Pro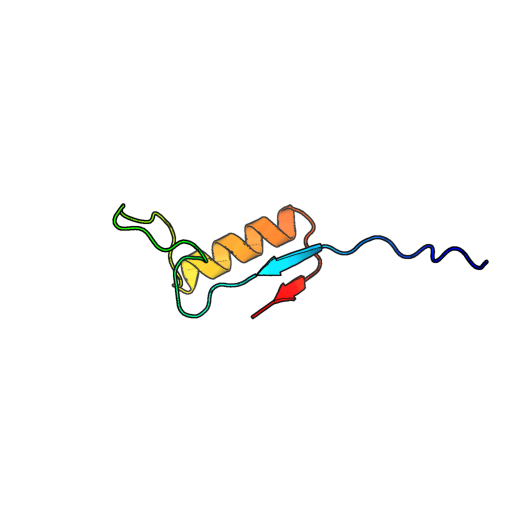tein AF-A0A560D4N0-F1 (afdb_monomer)

Nearest PDB structures (foldseek):
  8t0w-assembly2_F  TM=8.457E-01  e=1.082E-03  Pseudomonas fluorescens Pf0-1

Radius of gyration: 15.09 Å; Cα contacts (8 Å, |Δi|>4): 43; chains: 1; bounding box: 33×21×46 Å

InterPro domains:
  IPR036661 Luciferase-like domain superfamily [SSF51679] (5-52)
  IPR050172 SsuD/RutA monooxygenase [PTHR42847] (6-53)

pLDDT: mean 90.32, std 7.94, range [53.88, 98.0]

Organism: NCBI:txid1803665

Solvent-accessible surface area (backbone atoms only — not comparable to full-atom values): 3658 Å² total; per-residue (Å²): 134,86,79,81,84,71,78,88,81,48,68,47,79,53,49,82,88,38,50,61,95,76,88,70,94,65,89,74,95,52,59,43,47,70,67,55,48,51,52,50,49,57,50,38,54,76,70,64,41,75,49,76,45,124

Secondary structure (DSSP, 8-state):
-----PPPP-EEE--SSSS-S---SSPP----SHHHHHHHHHHHHHTT--EEE-

Sequence (54 aa):
MTVNNNPIRFAYWVQNVSGGLVISSIEQRTSWDIDYNRKLAQIAEKAGFDYTLS

Structure (mmCIF, N/CA/C/O backbone):
data_AF-A0A560D4N0-F1
#
_entry.id   AF-A0A560D4N0-F1
#
loop_
_atom_site.group_PDB
_atom_site.id
_atom_site.type_symbol
_atom_site.label_atom_id
_atom_site.label_alt_id
_atom_site.label_comp_id
_atom_site.label_asym_id
_atom_site.label_entity_id
_atom_site.label_seq_id
_atom_site.pdbx_PDB_ins_code
_atom_site.Cartn_x
_atom_site.Cartn_y
_atom_site.Cartn_z
_atom_site.occupancy
_atom_site.B_iso_or_equiv
_atom_site.auth_seq_id
_atom_site.auth_comp_id
_atom_site.auth_asym_id
_atom_site.auth_atom_id
_atom_site.pdbx_PDB_model_num
ATOM 1 N N . MET A 1 1 ? -12.654 9.914 33.962 1.00 53.88 1 MET A N 1
ATOM 2 C CA . MET A 1 1 ? -12.011 9.561 32.679 1.00 53.88 1 MET A CA 1
ATOM 3 C C . MET A 1 1 ? -13.075 9.644 31.603 1.00 53.88 1 MET A C 1
ATOM 5 O O . MET A 1 1 ? -14.025 8.877 31.656 1.00 53.88 1 MET A O 1
ATOM 9 N N . THR A 1 2 ? -12.990 10.617 30.704 1.00 65.25 2 THR A N 1
ATOM 10 C CA . THR A 1 2 ? -13.859 10.687 29.524 1.00 65.25 2 THR A CA 1
ATOM 11 C C . THR A 1 2 ? -13.339 9.692 28.495 1.00 65.25 2 THR A C 1
ATOM 13 O O . THR A 1 2 ? -12.189 9.779 28.070 1.00 65.25 2 THR A O 1
ATOM 16 N N . VAL A 1 3 ? -14.159 8.704 28.144 1.00 75.62 3 VAL A N 1
ATOM 17 C CA . VAL A 1 3 ? -13.822 7.743 27.093 1.00 75.62 3 VAL A CA 1
ATOM 18 C C . VAL A 1 3 ? -13.999 8.459 25.760 1.00 75.62 3 VAL A C 1
ATOM 20 O O . VAL A 1 3 ? -15.053 9.036 25.496 1.00 75.62 3 VAL A O 1
ATOM 23 N N . ASN A 1 4 ? -12.945 8.494 24.951 1.00 81.50 4 ASN A N 1
ATOM 24 C CA . ASN A 1 4 ? -13.010 9.097 23.630 1.00 81.50 4 ASN A CA 1
ATOM 25 C C . ASN A 1 4 ? -13.684 8.088 22.687 1.00 81.50 4 ASN A C 1
ATOM 27 O O . ASN A 1 4 ? -13.123 7.027 22.427 1.00 81.50 4 ASN A O 1
ATOM 31 N N . ASN A 1 5 ? -14.897 8.398 22.224 1.00 85.94 5 ASN A N 1
ATOM 32 C CA . ASN A 1 5 ? -15.749 7.490 21.441 1.00 85.94 5 ASN A CA 1
ATOM 33 C C . ASN A 1 5 ? -15.516 7.574 19.922 1.00 85.94 5 AS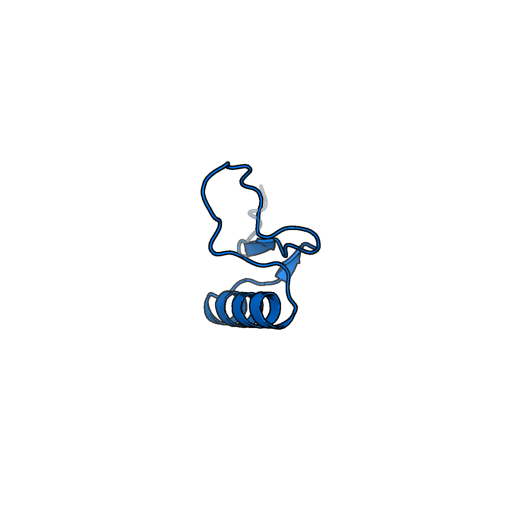N A C 1
ATOM 35 O O . ASN A 1 5 ? -16.300 7.030 19.145 1.00 85.94 5 ASN A O 1
ATOM 39 N N . ASN A 1 6 ? -14.472 8.277 19.484 1.00 89.25 6 ASN A N 1
ATOM 40 C CA . ASN A 1 6 ? -14.197 8.427 18.061 1.00 89.25 6 ASN A CA 1
ATOM 41 C C . ASN A 1 6 ? -13.735 7.090 17.459 1.00 89.25 6 ASN A C 1
ATOM 43 O O . ASN A 1 6 ? -12.851 6.447 18.034 1.00 89.25 6 ASN A O 1
ATOM 47 N N . PRO A 1 7 ? -14.289 6.675 16.304 1.00 89.69 7 PRO A N 1
ATOM 48 C CA . PRO A 1 7 ? -13.840 5.468 15.626 1.00 89.69 7 PRO A CA 1
ATOM 49 C C . PRO A 1 7 ? -12.367 5.595 15.217 1.00 89.69 7 PRO A C 1
ATOM 51 O O . PRO A 1 7 ? -11.890 6.677 14.859 1.00 89.69 7 PRO A O 1
ATOM 54 N N . ILE A 1 8 ? -11.644 4.475 15.281 1.00 92.38 8 ILE A N 1
ATOM 55 C CA . ILE A 1 8 ? -10.263 4.389 14.795 1.00 92.38 8 ILE A CA 1
ATOM 56 C C . ILE A 1 8 ? -10.279 4.604 13.282 1.00 92.38 8 ILE A C 1
ATOM 58 O O . ILE A 1 8 ? -11.069 3.975 12.582 1.00 92.38 8 ILE A O 1
ATOM 62 N N . ARG A 1 9 ? -9.394 5.480 12.801 1.00 93.12 9 ARG A N 1
ATOM 63 C CA . ARG A 1 9 ? -9.238 5.782 11.377 1.00 93.12 9 ARG A CA 1
ATOM 64 C C . ARG A 1 9 ? -8.005 5.102 10.812 1.00 93.12 9 ARG A C 1
ATOM 66 O O . ARG A 1 9 ? -6.967 5.065 11.478 1.00 93.12 9 ARG A O 1
ATOM 73 N N . PHE A 1 10 ? -8.116 4.608 9.587 1.00 95.81 10 PHE A N 1
ATOM 74 C CA . PHE A 1 10 ? -7.034 3.915 8.897 1.00 95.81 10 PHE A CA 1
ATOM 75 C C . PHE A 1 10 ? -6.591 4.699 7.669 1.00 95.81 10 PHE A C 1
ATOM 77 O O . PHE A 1 10 ? -7.407 5.192 6.893 1.00 95.81 10 PHE A O 1
ATOM 84 N N . ALA A 1 11 ? -5.276 4.779 7.484 1.00 96.00 11 ALA A N 1
ATOM 85 C CA . ALA A 1 11 ? -4.658 5.426 6.339 1.00 96.00 11 ALA A CA 1
ATOM 86 C C . ALA A 1 11 ? -3.662 4.493 5.664 1.00 96.00 11 ALA A C 1
ATOM 88 O O . ALA A 1 11 ? -3.077 3.625 6.317 1.00 96.00 11 ALA A O 1
ATOM 89 N N . TYR A 1 12 ? -3.464 4.687 4.364 1.00 93.62 12 TYR A N 1
ATOM 90 C CA . TYR A 1 12 ? -2.443 3.968 3.611 1.00 93.62 12 TYR A CA 1
ATOM 91 C C . TYR A 1 12 ? -1.376 4.926 3.084 1.00 93.62 12 TYR A C 1
ATOM 93 O O . TYR A 1 12 ? -1.622 6.113 2.863 1.00 93.62 12 TYR A O 1
ATOM 101 N N . TRP A 1 13 ? -0.171 4.395 2.907 1.00 92.12 13 TRP A N 1
ATOM 102 C CA . TRP A 1 13 ? 0.972 5.152 2.416 1.00 92.12 13 TRP A CA 1
ATOM 103 C C . TRP A 1 13 ? 1.063 5.051 0.892 1.00 92.12 13 TRP A C 1
ATOM 105 O O . TRP A 1 13 ? 1.120 3.946 0.347 1.00 92.12 13 TRP A O 1
ATOM 115 N N . VAL A 1 14 ? 1.094 6.193 0.209 1.00 91.38 14 VAL A N 1
ATOM 116 C CA . VAL A 1 14 ? 1.279 6.284 -1.243 1.00 91.38 14 VAL A CA 1
ATOM 117 C C . VAL A 1 14 ? 2.767 6.346 -1.543 1.00 91.38 14 VAL A C 1
ATOM 119 O O . VAL A 1 14 ? 3.504 7.132 -0.953 1.00 91.38 14 VAL A O 1
ATOM 122 N N . GLN A 1 15 ? 3.221 5.518 -2.478 1.00 86.38 15 GLN A N 1
ATOM 123 C CA . GLN A 1 15 ? 4.628 5.471 -2.838 1.00 86.38 15 GLN A CA 1
ATOM 124 C C . GLN A 1 15 ? 4.883 6.371 -4.046 1.00 86.38 15 GLN A C 1
ATOM 126 O O . GLN A 1 15 ? 4.534 6.043 -5.180 1.00 86.38 15 GLN A O 1
ATOM 131 N N . ASN A 1 16 ? 5.469 7.538 -3.780 1.00 80.00 16 ASN A N 1
ATOM 132 C CA . ASN A 1 16 ? 5.663 8.585 -4.786 1.00 80.00 16 ASN A CA 1
ATOM 133 C C . ASN A 1 16 ? 6.975 8.450 -5.572 1.00 80.00 16 ASN A C 1
ATOM 135 O O . ASN A 1 16 ? 7.087 8.983 -6.672 1.00 80.00 16 ASN A O 1
ATOM 139 N N . VAL A 1 17 ? 7.973 7.760 -5.010 1.00 82.44 17 VAL A N 1
ATOM 140 C CA . VAL A 1 17 ? 9.341 7.697 -5.566 1.00 82.44 17 VAL A CA 1
ATOM 141 C C . VAL A 1 17 ? 9.881 6.274 -5.729 1.00 82.44 17 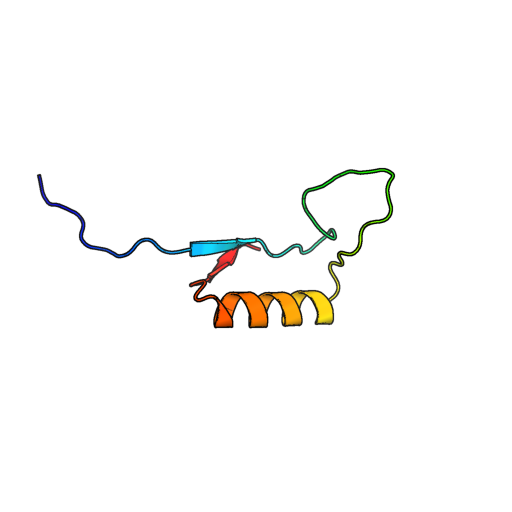VAL A C 1
ATOM 143 O O . VAL A 1 17 ? 10.954 6.081 -6.294 1.00 82.44 17 VAL A O 1
ATOM 146 N N . SER A 1 18 ? 9.166 5.266 -5.228 1.00 85.00 18 SER A N 1
ATOM 147 C CA . SER A 1 18 ? 9.575 3.860 -5.273 1.00 85.00 18 SER A CA 1
ATOM 148 C C . SER A 1 18 ? 8.356 2.944 -5.338 1.00 85.00 18 SER A C 1
ATOM 150 O O . SER A 1 18 ? 7.250 3.351 -5.015 1.00 85.00 18 SER A O 1
ATOM 152 N N . GLY A 1 19 ? 8.537 1.677 -5.712 1.00 84.81 19 GLY A N 1
ATOM 153 C CA . GLY A 1 19 ? 7.445 0.697 -5.677 1.00 84.81 19 GLY A CA 1
ATOM 154 C C . GLY A 1 19 ? 7.032 0.248 -4.265 1.00 84.81 19 GLY A C 1
ATOM 155 O O . GLY A 1 19 ? 6.145 -0.586 -4.131 1.00 84.81 19 GLY A O 1
ATOM 156 N N . GLY A 1 20 ? 7.662 0.734 -3.192 1.00 88.38 20 GLY A N 1
ATOM 157 C CA . GLY A 1 20 ? 7.429 0.197 -1.852 1.00 88.38 20 GLY A CA 1
ATOM 158 C C . GLY A 1 20 ? 8.501 0.557 -0.826 1.00 88.38 20 GLY A C 1
ATOM 159 O O . GLY A 1 20 ? 9.444 1.293 -1.113 1.00 88.38 20 GLY A O 1
ATOM 160 N N . LEU A 1 21 ? 8.369 -0.028 0.370 1.00 89.88 21 LEU A N 1
ATOM 161 C CA . LEU A 1 21 ? 9.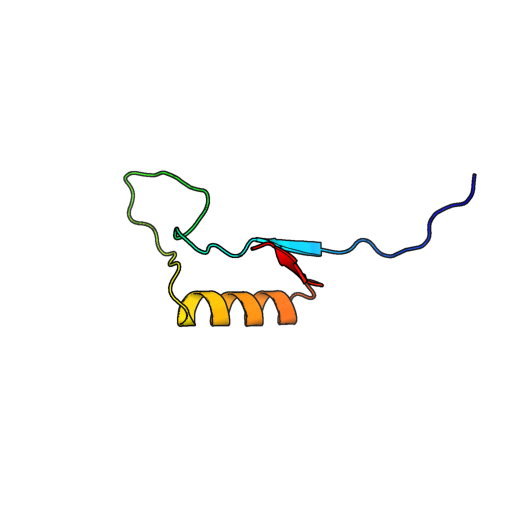329 0.091 1.482 1.00 89.88 21 LEU A CA 1
ATOM 162 C C . LEU A 1 21 ? 10.296 -1.104 1.578 1.00 89.88 21 LEU A C 1
ATOM 164 O O . LEU A 1 21 ? 10.979 -1.271 2.584 1.00 89.88 21 LEU A O 1
ATOM 168 N N . VAL A 1 22 ? 10.325 -1.968 0.562 1.00 89.69 22 VAL A N 1
ATOM 169 C CA . VAL A 1 22 ? 11.159 -3.175 0.542 1.00 89.69 22 VAL A CA 1
ATOM 170 C C . VAL A 1 22 ? 12.344 -2.954 -0.389 1.00 89.69 22 VAL A C 1
ATOM 172 O O . VAL A 1 22 ? 12.167 -2.606 -1.554 1.00 89.69 22 VAL A O 1
ATOM 175 N N . ILE A 1 23 ? 13.551 -3.200 0.121 1.00 90.38 23 ILE A N 1
ATOM 176 C CA . ILE A 1 23 ? 14.784 -3.226 -0.670 1.00 90.38 23 ILE A CA 1
ATOM 177 C C . ILE A 1 23 ? 15.170 -4.689 -0.871 1.00 90.38 23 ILE A C 1
ATOM 179 O O . ILE A 1 23 ? 15.362 -5.426 0.096 1.00 90.38 23 ILE A O 1
ATOM 183 N N . SER A 1 24 ? 15.262 -5.123 -2.125 1.00 90.88 24 SER A N 1
ATOM 184 C CA . SER A 1 24 ? 15.583 -6.505 -2.475 1.00 90.88 24 SER A CA 1
ATOM 185 C C . SER A 1 24 ? 16.290 -6.579 -3.824 1.00 90.88 24 SER A C 1
ATOM 187 O O . SER A 1 24 ? 16.078 -5.734 -4.689 1.00 90.88 24 SER A O 1
ATOM 189 N N . SER A 1 25 ? 17.102 -7.619 -4.009 1.00 93.50 25 SER A N 1
ATOM 190 C CA . SER A 1 25 ? 17.647 -8.013 -5.313 1.00 93.50 25 SER A CA 1
ATOM 191 C C . SER A 1 25 ? 16.656 -8.825 -6.156 1.00 93.50 25 SER A C 1
ATOM 193 O O . SER A 1 25 ? 16.899 -9.046 -7.339 1.00 93.50 25 SER A O 1
ATOM 195 N N . ILE A 1 26 ? 15.550 -9.281 -5.561 1.00 94.19 26 ILE A N 1
ATOM 196 C CA . ILE A 1 26 ? 14.473 -9.984 -6.263 1.00 94.19 26 ILE A CA 1
ATOM 197 C C . ILE A 1 26 ? 13.585 -8.951 -6.963 1.00 94.19 26 ILE A C 1
ATOM 199 O O . ILE A 1 26 ? 13.228 -7.931 -6.367 1.00 94.19 26 ILE A O 1
ATOM 203 N N . GLU A 1 27 ? 13.198 -9.238 -8.209 1.00 91.62 27 GLU A N 1
ATOM 204 C CA . GLU A 1 27 ? 12.303 -8.389 -9.001 1.00 91.62 27 GLU A CA 1
ATOM 205 C C . GLU A 1 27 ? 10.994 -8.087 -8.250 1.00 91.62 27 GLU A C 1
ATOM 207 O O . GLU A 1 27 ? 10.282 -8.990 -7.798 1.00 91.62 27 GLU A O 1
ATOM 212 N N . GLN A 1 28 ? 10.680 -6.796 -8.114 1.00 91.56 28 GLN A N 1
ATOM 213 C CA . GLN A 1 28 ? 9.480 -6.320 -7.431 1.00 91.56 28 GLN A CA 1
ATOM 214 C C . GLN A 1 28 ? 8.303 -6.231 -8.405 1.00 91.56 28 GLN A C 1
ATOM 216 O O . GLN A 1 28 ? 8.443 -5.767 -9.531 1.00 91.56 28 GLN A O 1
ATOM 221 N N . ARG A 1 29 ? 7.108 -6.620 -7.948 1.00 92.75 29 ARG A N 1
ATOM 222 C CA . ARG A 1 29 ? 5.856 -6.564 -8.734 1.00 92.75 29 ARG A CA 1
ATOM 223 C C . ARG A 1 29 ? 5.016 -5.329 -8.414 1.00 92.75 29 ARG A C 1
ATOM 225 O O . ARG A 1 29 ? 3.789 -5.363 -8.467 1.00 92.75 29 ARG A O 1
ATOM 232 N N . THR A 1 30 ? 5.690 -4.265 -8.014 1.00 93.00 30 THR A N 1
ATOM 233 C CA . THR A 1 30 ? 5.105 -3.02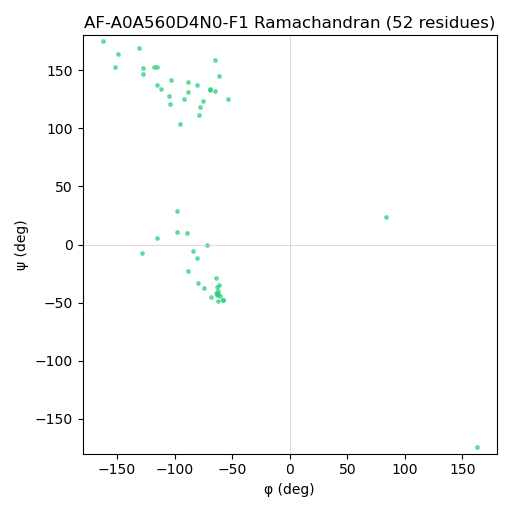4 -7.517 1.00 93.00 30 THR A CA 1
ATOM 234 C C . THR A 1 30 ? 5.683 -1.853 -8.293 1.00 93.00 30 THR A C 1
ATOM 236 O O . THR A 1 30 ? 6.859 -1.882 -8.652 1.00 93.00 30 THR A O 1
ATOM 239 N N . SER A 1 31 ? 4.888 -0.812 -8.504 1.00 91.81 31 SER A N 1
ATOM 240 C CA . SER A 1 31 ? 5.290 0.372 -9.261 1.00 91.81 31 SER A CA 1
ATOM 241 C C . SER A 1 31 ? 4.958 1.651 -8.491 1.00 91.81 31 SER A C 1
ATOM 243 O O . SER A 1 31 ? 4.261 1.609 -7.479 1.00 91.81 31 SER A O 1
ATOM 245 N N . TRP A 1 32 ? 5.475 2.776 -8.973 1.00 91.50 32 TRP A N 1
ATOM 246 C CA . TRP A 1 32 ? 5.157 4.133 -8.512 1.00 91.50 32 TRP A CA 1
ATOM 247 C C . TRP A 1 32 ? 4.458 4.959 -9.601 1.00 91.50 32 TRP A C 1
ATOM 249 O O . TRP A 1 32 ? 4.220 6.154 -9.431 1.00 91.50 32 TRP A O 1
ATOM 259 N N . ASP A 1 33 ? 4.134 4.331 -10.736 1.00 93.44 33 ASP A N 1
ATOM 260 C CA . ASP A 1 33 ? 3.422 4.994 -11.821 1.00 93.44 33 ASP A CA 1
ATOM 261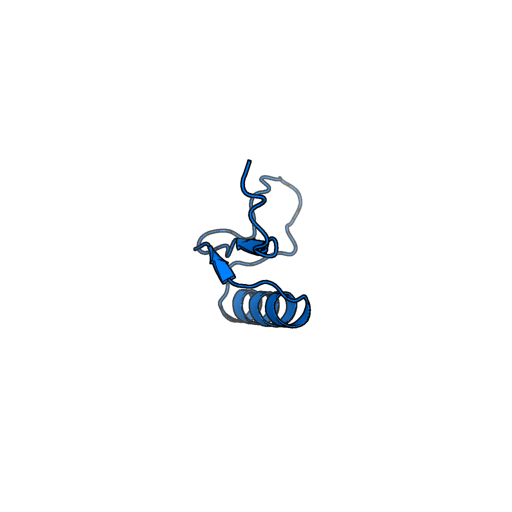 C C . ASP A 1 33 ? 1.994 5.403 -11.417 1.00 93.44 33 ASP A C 1
ATOM 263 O O . ASP A 1 33 ? 1.392 4.900 -10.460 1.00 93.44 33 ASP A O 1
ATOM 267 N N . ILE A 1 34 ? 1.450 6.367 -12.161 1.00 93.19 34 ILE A N 1
ATOM 268 C CA . ILE A 1 34 ? 0.153 6.972 -11.861 1.00 93.19 34 ILE A CA 1
ATOM 269 C C . ILE A 1 34 ? -1.007 5.973 -11.938 1.00 93.19 34 ILE A C 1
ATOM 271 O O . ILE A 1 34 ? -1.937 6.055 -11.134 1.00 93.19 34 ILE A O 1
ATOM 275 N N . ASP A 1 35 ? -0.973 5.026 -12.874 1.00 95.19 35 ASP A N 1
ATOM 276 C CA . ASP A 1 35 ? -2.070 4.078 -13.068 1.00 95.19 35 ASP A CA 1
ATOM 277 C C . ASP A 1 35 ? -2.084 3.020 -11.959 1.00 95.19 35 ASP A C 1
ATOM 279 O O . ASP A 1 35 ? -3.148 2.668 -11.439 1.00 95.19 35 ASP A O 1
ATOM 283 N N . TYR A 1 36 ? -0.905 2.579 -11.524 1.00 94.31 36 TYR A N 1
ATOM 284 C CA . TYR A 1 36 ? -0.711 1.715 -10.371 1.00 94.31 36 TYR A CA 1
ATOM 285 C C . TYR A 1 36 ? -1.190 2.402 -9.088 1.00 94.31 36 TYR A C 1
ATOM 287 O O . TYR A 1 36 ? -2.010 1.836 -8.361 1.00 94.31 36 TYR A O 1
ATOM 295 N N . ASN A 1 37 ? -0.780 3.652 -8.850 1.00 93.62 37 ASN A N 1
ATOM 296 C CA . ASN A 1 37 ? -1.225 4.428 -7.689 1.00 93.62 37 ASN A CA 1
ATOM 297 C C . ASN A 1 37 ? -2.743 4.678 -7.696 1.00 93.62 37 ASN A C 1
ATOM 299 O O . ASN A 1 37 ? -3.392 4.523 -6.659 1.00 93.62 37 ASN A O 1
ATOM 303 N N . ARG A 1 3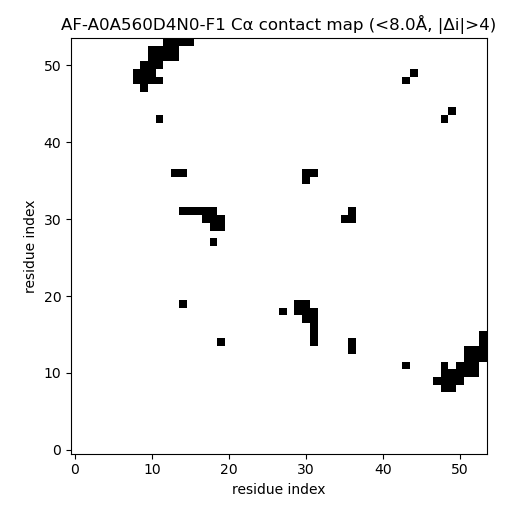8 ? -3.346 4.962 -8.859 1.00 95.44 38 ARG A N 1
ATOM 304 C CA . ARG A 1 38 ? -4.809 5.076 -9.001 1.00 95.44 38 ARG A CA 1
ATOM 305 C C . ARG A 1 38 ? -5.511 3.771 -8.630 1.00 95.44 38 ARG A C 1
ATOM 307 O O . ARG A 1 38 ? -6.513 3.796 -7.917 1.00 95.44 38 ARG A O 1
ATOM 314 N N . LYS A 1 39 ? -4.992 2.628 -9.085 1.00 96.00 39 LYS A N 1
ATOM 315 C CA . LYS A 1 39 ? -5.550 1.313 -8.746 1.00 96.00 39 LYS A CA 1
ATOM 316 C C . LYS A 1 39 ? -5.477 1.042 -7.243 1.00 96.00 39 LYS A C 1
ATOM 318 O O . LYS A 1 39 ? -6.448 0.546 -6.675 1.00 96.00 39 LYS A O 1
ATOM 323 N N . LEU A 1 40 ? -4.359 1.373 -6.596 1.00 95.19 40 LEU A N 1
ATOM 324 C CA . LEU A 1 40 ? -4.215 1.227 -5.146 1.00 95.19 40 LEU A CA 1
ATOM 325 C C . LEU A 1 40 ? -5.187 2.127 -4.376 1.00 95.19 40 LEU A C 1
ATOM 327 O O . LEU A 1 40 ? -5.816 1.646 -3.437 1.00 95.19 40 LEU A O 1
ATOM 331 N N . ALA A 1 41 ? -5.376 3.376 -4.810 1.00 95.44 41 ALA A N 1
ATOM 332 C CA . ALA A 1 41 ? -6.355 4.285 -4.214 1.00 95.44 41 ALA A CA 1
ATOM 333 C C . ALA A 1 41 ? -7.776 3.711 -4.272 1.00 95.44 41 ALA A C 1
ATOM 335 O O . ALA A 1 41 ? -8.445 3.609 -3.250 1.00 95.44 41 ALA A O 1
ATOM 336 N N . GLN A 1 42 ? -8.193 3.206 -5.435 1.00 97.31 42 GLN A N 1
ATOM 337 C CA . GLN A 1 42 ? -9.505 2.568 -5.597 1.00 97.31 42 GLN A CA 1
ATOM 338 C C . GLN A 1 42 ? -9.682 1.325 -4.714 1.00 97.31 42 GLN A C 1
ATOM 340 O O . GLN A 1 42 ? -10.790 1.030 -4.268 1.00 97.31 42 GLN A O 1
ATOM 345 N N . ILE A 1 43 ? -8.614 0.552 -4.490 1.00 97.12 43 ILE A N 1
ATOM 346 C CA . ILE A 1 43 ? -8.644 -0.600 -3.578 1.00 97.12 43 ILE A CA 1
ATOM 347 C C . ILE A 1 43 ? -8.796 -0.122 -2.131 1.00 97.12 43 ILE A C 1
ATOM 349 O O . ILE A 1 43 ? -9.618 -0.673 -1.402 1.00 97.12 43 ILE A O 1
ATOM 353 N N . ALA A 1 44 ? -8.043 0.902 -1.729 1.00 96.94 44 ALA A N 1
ATOM 354 C CA . ALA A 1 44 ? -8.088 1.460 -0.383 1.00 96.94 44 ALA A CA 1
ATOM 355 C C . ALA A 1 44 ? -9.462 2.069 -0.058 1.00 96.94 44 ALA A C 1
ATOM 357 O O . ALA A 1 44 ? -10.020 1.779 0.999 1.00 96.94 44 ALA A O 1
ATOM 358 N N . GLU A 1 45 ? -10.056 2.812 -0.994 1.00 96.50 45 GLU A N 1
ATOM 359 C CA . GLU A 1 45 ? -11.421 3.343 -0.880 1.00 96.50 45 GLU A CA 1
ATOM 360 C C . GLU A 1 45 ? -12.446 2.221 -0.669 1.00 96.50 45 GLU A C 1
ATOM 362 O O . GLU A 1 45 ? -13.252 2.271 0.259 1.00 96.50 45 GLU A O 1
ATOM 367 N N . LYS A 1 46 ? -12.383 1.155 -1.480 1.00 98.00 46 LYS A N 1
ATOM 368 C CA . LYS A 1 46 ? -13.272 -0.013 -1.340 1.00 98.00 46 LYS A CA 1
ATOM 369 C C . LYS A 1 46 ? -13.072 -0.764 -0.024 1.00 98.00 46 LYS A C 1
ATOM 371 O O . LYS A 1 46 ? -14.008 -1.398 0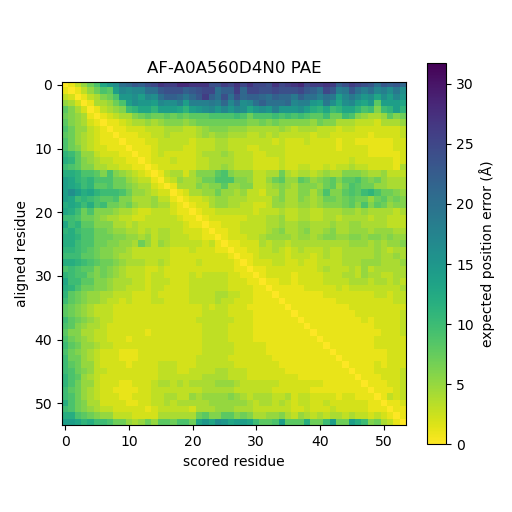.453 1.00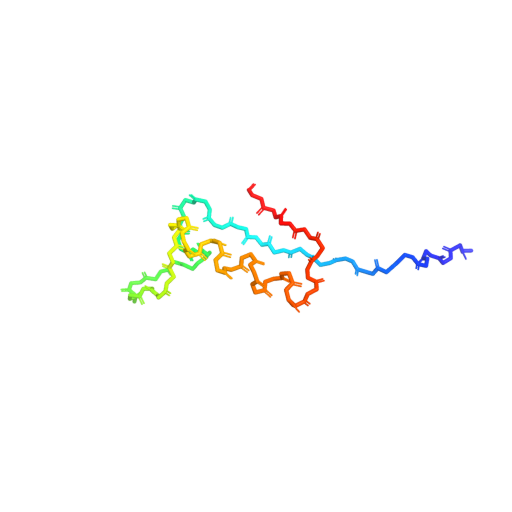 98.00 46 LYS A O 1
ATOM 376 N N . ALA A 1 47 ? -11.866 -0.717 0.536 1.00 97.50 47 ALA A N 1
ATOM 377 C CA . ALA A 1 47 ? -11.529 -1.327 1.816 1.00 97.50 47 ALA A CA 1
ATOM 378 C C . ALA A 1 47 ? -11.878 -0.441 3.029 1.00 97.50 47 ALA A C 1
ATOM 380 O O . ALA A 1 47 ? -11.750 -0.906 4.159 1.00 97.50 47 ALA A O 1
ATOM 381 N N . GLY A 1 48 ? -12.334 0.800 2.815 1.00 96.25 48 GLY A N 1
ATOM 382 C CA . GLY A 1 48 ? -12.741 1.715 3.883 1.00 96.25 48 GLY A CA 1
ATOM 383 C C . GLY A 1 48 ? -11.594 2.499 4.524 1.00 96.25 48 GLY A C 1
ATOM 384 O O . GLY A 1 48 ? -11.722 2.915 5.671 1.00 96.25 48 GLY A O 1
ATOM 385 N N . PHE A 1 49 ? -10.475 2.693 3.820 1.00 96.88 49 PHE A N 1
ATOM 386 C CA . PHE A 1 49 ? -9.433 3.616 4.274 1.00 96.88 49 PHE A CA 1
ATOM 387 C C . PHE A 1 49 ? -9.924 5.062 4.179 1.00 96.88 49 PHE A C 1
ATOM 389 O O . PHE A 1 49 ? -10.461 5.480 3.155 1.00 96.88 49 PHE A O 1
ATOM 396 N N . ASP A 1 50 ? -9.698 5.833 5.239 1.00 94.12 50 ASP A N 1
ATOM 397 C CA . ASP A 1 50 ? -10.215 7.194 5.373 1.00 94.12 50 ASP A CA 1
ATOM 398 C C . ASP A 1 50 ? -9.390 8.222 4.587 1.00 94.12 50 ASP A C 1
ATOM 400 O O . ASP A 1 50 ? -9.920 9.237 4.138 1.00 94.12 50 ASP A O 1
ATOM 404 N N . TYR A 1 51 ? -8.074 8.010 4.482 1.00 93.69 51 TYR A N 1
ATOM 405 C CA . TYR A 1 51 ? -7.156 8.941 3.824 1.00 93.69 51 TYR A CA 1
ATOM 406 C C . TYR A 1 51 ? -5.821 8.291 3.449 1.00 93.69 51 TYR A C 1
ATOM 408 O O . TYR A 1 51 ? -5.527 7.136 3.772 1.00 93.69 51 TYR A O 1
ATOM 416 N N . THR A 1 52 ? -4.996 9.068 2.752 1.00 91.69 52 THR A N 1
ATOM 417 C CA . THR A 1 52 ? -3.680 8.663 2.263 1.00 91.69 52 THR A CA 1
ATOM 418 C C . THR A 1 52 ? -2.596 9.531 2.896 1.00 91.69 52 THR A C 1
ATOM 420 O O . THR A 1 52 ? -2.836 10.688 3.239 1.00 91.69 52 THR A O 1
ATOM 423 N N . LEU A 1 53 ? -1.389 8.990 3.024 1.00 89.25 53 LEU A N 1
ATOM 424 C CA . LEU A 1 53 ? -0.175 9.729 3.380 1.00 89.25 53 LEU A CA 1
ATOM 425 C C . LEU A 1 53 ? 0.747 9.751 2.153 1.00 89.25 53 LEU A C 1
ATOM 427 O O . LEU A 1 53 ? 0.888 8.713 1.505 1.00 89.25 53 LEU A O 1
ATOM 431 N N . SER A 1 54 ? 1.319 10.912 1.814 1.00 76.81 54 SER A N 1
ATOM 432 C CA . SER A 1 54 ? 2.153 11.120 0.614 1.00 76.81 54 SER A CA 1
ATOM 433 C C . SER A 1 54 ? 3.564 11.568 0.959 1.00 76.81 54 SER A C 1
ATOM 435 O O . SER A 1 54 ? 3.650 12.501 1.790 1.00 76.81 54 SER A O 1
#

Mean predicted aligned error: 4.84 Å

Foldseek 3Di:
DDDDPDDDAAEEEQDQPAQDPDDDPDDDPGDNDPVRSVVVVVVCVVVRHPYYDD